Protein AF-A0A644YKJ2-F1 (afdb_monomer_lite)

pLDDT: mean 80.04, std 15.11, range [42.12, 93.56]

Radius of gyration: 18.0 Å; chains: 1; bounding box: 42×41×37 Å

Structure (mmCIF, N/CA/C/O backbone):
data_AF-A0A644YKJ2-F1
#
_entry.id   AF-A0A644YKJ2-F1
#
loop_
_atom_site.group_PDB
_atom_site.id
_atom_site.type_symbol
_atom_site.label_atom_id
_atom_site.label_alt_id
_atom_site.label_comp_id
_atom_site.label_asym_id
_atom_site.label_entity_id
_atom_site.label_seq_id
_atom_site.pdbx_PDB_ins_code
_atom_site.Cartn_x
_atom_site.Cartn_y
_atom_site.Cartn_z
_atom_site.occupancy
_atom_site.B_iso_or_equiv
_atom_site.auth_seq_id
_atom_site.auth_comp_id
_atom_site.auth_asym_id
_atom_site.auth_atom_id
_atom_site.pdbx_PDB_model_num
ATOM 1 N N . MET A 1 1 ? 3.447 4.055 -5.384 1.00 60.06 1 MET A N 1
ATOM 2 C CA . MET A 1 1 ? 2.203 3.374 -5.810 1.00 60.06 1 MET A CA 1
ATOM 3 C C . MET A 1 1 ? 1.797 3.925 -7.161 1.00 60.06 1 MET A C 1
ATOM 5 O O . MET A 1 1 ? 1.775 5.140 -7.306 1.00 60.06 1 MET A O 1
ATOM 9 N N . SER A 1 2 ? 1.533 3.066 -8.145 1.00 74.75 2 SER A N 1
ATOM 10 C CA . SER A 1 2 ? 1.003 3.507 -9.438 1.00 74.75 2 SER A CA 1
ATOM 11 C C . SER A 1 2 ? -0.415 4.074 -9.265 1.00 74.75 2 SER A C 1
ATOM 13 O O . SER A 1 2 ? -1.145 3.654 -8.364 1.00 74.75 2 SER A O 1
ATOM 15 N N . ALA A 1 3 ? -0.810 5.023 -10.120 1.00 80.44 3 ALA A N 1
ATOM 16 C CA . ALA A 1 3 ? -2.158 5.602 -10.116 1.00 80.44 3 ALA A CA 1
ATOM 17 C C . ALA A 1 3 ? -3.293 4.549 -10.104 1.00 80.44 3 ALA A C 1
ATOM 19 O O . ALA A 1 3 ? -4.153 4.643 -9.230 1.00 80.44 3 ALA A O 1
ATOM 20 N N . PRO A 1 4 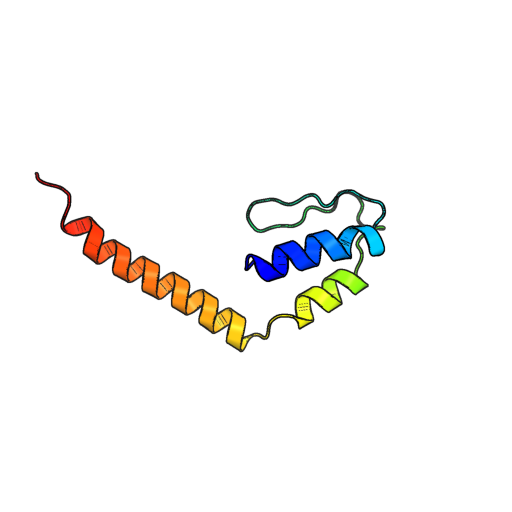? -3.290 3.499 -10.954 1.00 86.00 4 PRO A N 1
ATOM 21 C CA . PRO A 1 4 ? -4.363 2.496 -10.941 1.00 86.00 4 PRO A CA 1
ATOM 22 C C . PRO A 1 4 ? -4.439 1.689 -9.636 1.00 86.00 4 PRO A C 1
ATOM 24 O O . PRO A 1 4 ? -5.523 1.319 -9.191 1.00 86.00 4 PRO A O 1
ATOM 27 N N . MET A 1 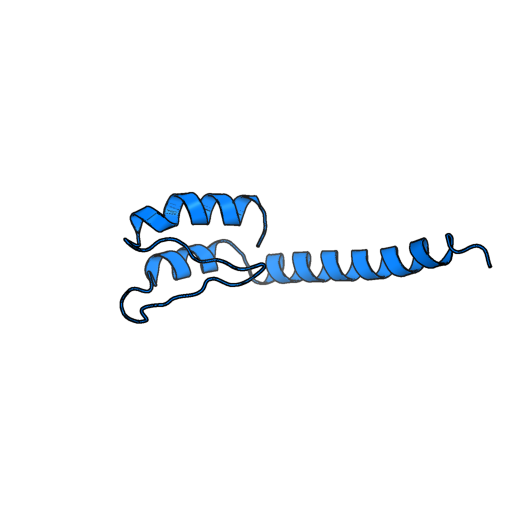5 ? -3.301 1.440 -8.986 1.00 85.81 5 MET A N 1
ATOM 28 C CA . MET A 1 5 ? -3.255 0.686 -7.731 1.00 85.81 5 MET A CA 1
ATOM 29 C C . MET A 1 5 ? 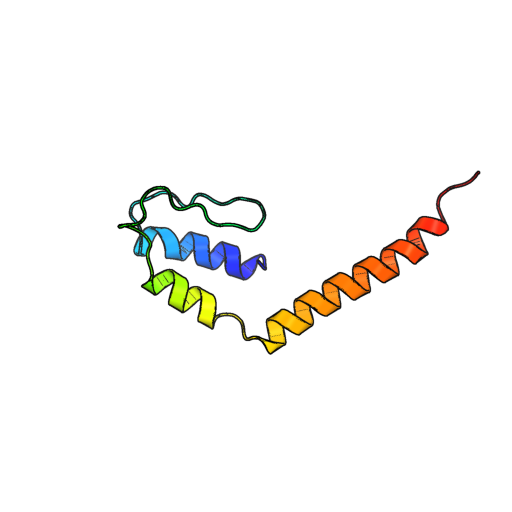-3.802 1.498 -6.555 1.00 85.81 5 MET A C 1
ATOM 31 O O . MET A 1 5 ? -4.435 0.945 -5.657 1.00 85.81 5 MET A O 1
ATOM 35 N N . LEU A 1 6 ? -3.582 2.816 -6.575 1.00 88.69 6 LEU A N 1
ATOM 36 C CA . LEU A 1 6 ? -4.140 3.735 -5.590 1.00 88.69 6 LEU A CA 1
ATOM 37 C C . LEU A 1 6 ? -5.664 3.837 -5.702 1.00 88.69 6 LEU A C 1
ATOM 39 O O . LEU A 1 6 ? -6.344 3.799 -4.680 1.00 88.69 6 LEU A O 1
ATOM 43 N N . GLU A 1 7 ? -6.197 3.943 -6.918 1.00 90.94 7 GLU A N 1
ATOM 44 C CA . GLU A 1 7 ? -7.646 4.031 -7.131 1.00 90.94 7 GLU A CA 1
ATOM 45 C C . GLU A 1 7 ? -8.359 2.744 -6.711 1.00 90.94 7 GLU A C 1
ATOM 47 O O . GLU A 1 7 ? -9.364 2.806 -6.002 1.00 90.94 7 GLU A O 1
ATOM 52 N N . TRP A 1 8 ? -7.788 1.578 -7.032 1.00 92.50 8 TRP A N 1
ATOM 53 C CA . TRP A 1 8 ? -8.308 0.312 -6.518 1.00 92.50 8 TRP A CA 1
ATOM 54 C C . TRP A 1 8 ? -8.286 0.265 -4.986 1.00 92.50 8 TRP A C 1
ATOM 56 O O . TRP A 1 8 ? -9.293 -0.080 -4.374 1.00 92.50 8 TRP A O 1
ATOM 66 N N . LEU A 1 9 ? -7.173 0.657 -4.352 1.00 91.62 9 LEU A N 1
ATOM 67 C CA . LEU A 1 9 ? -7.082 0.646 -2.892 1.00 91.62 9 LEU A CA 1
ATOM 68 C C . LEU A 1 9 ? -8.141 1.557 -2.259 1.00 91.62 9 LEU A C 1
ATOM 70 O O . LEU A 1 9 ? -8.753 1.162 -1.275 1.00 91.62 9 LEU A O 1
ATOM 74 N N . LYS A 1 10 ? -8.389 2.749 -2.816 1.00 91.12 10 LYS A N 1
ATOM 75 C CA . LYS A 1 10 ? -9.427 3.668 -2.319 1.00 91.12 10 LYS A CA 1
ATOM 76 C C . LYS A 1 10 ? -10.835 3.081 -2.418 1.00 91.12 10 LYS A C 1
ATOM 78 O O . LYS A 1 10 ? -11.632 3.314 -1.514 1.00 91.12 10 LYS A O 1
ATOM 83 N N . ALA A 1 11 ? -11.133 2.355 -3.495 1.00 93.44 11 ALA A N 1
ATOM 84 C CA . ALA A 1 11 ? -12.428 1.707 -3.688 1.00 93.44 11 ALA A CA 1
ATOM 85 C C . ALA A 1 11 ? -12.618 0.506 -2.748 1.00 93.44 11 ALA A C 1
ATOM 87 O O . ALA A 1 11 ? -13.699 0.315 -2.199 1.00 93.44 11 ALA A O 1
ATOM 88 N N . GLU A 1 12 ? -11.557 -0.272 -2.529 1.00 93.56 12 GLU A N 1
ATOM 89 C CA . GLU A 1 12 ? -11.603 -1.497 -1.728 1.00 93.56 12 GLU A CA 1
ATOM 90 C C . GLU A 1 12 ? -11.536 -1.215 -0.214 1.00 93.56 12 GLU A C 1
ATOM 92 O O . GLU A 1 12 ? -12.200 -1.881 0.574 1.00 93.56 12 GLU A O 1
ATOM 97 N N . TYR A 1 13 ? -10.782 -0.201 0.226 1.00 92.44 13 TYR A N 1
ATOM 98 C CA . TYR A 1 13 ? -10.582 0.114 1.650 1.00 92.44 13 TYR A CA 1
ATOM 99 C C . TYR A 1 13 ? -11.864 0.223 2.503 1.00 92.44 13 TYR A C 1
ATOM 101 O O . TYR A 1 13 ? -11.885 -0.394 3.572 1.00 92.44 13 TYR A O 1
ATOM 109 N N . PRO A 1 14 ? -12.936 0.935 2.088 1.00 91.62 14 PRO A N 1
ATOM 110 C CA . PRO A 1 14 ? -14.159 1.051 2.890 1.00 91.62 14 PRO A CA 1
ATOM 111 C C . PRO A 1 14 ? -14.925 -0.271 3.067 1.00 91.62 14 PRO A C 1
ATOM 113 O O . PRO A 1 14 ? -15.765 -0.360 3.957 1.00 91.62 14 PRO A O 1
ATOM 116 N N . LEU A 1 15 ? -14.646 -1.300 2.257 1.00 91.81 15 LEU A N 1
ATOM 117 C CA . LEU A 1 15 ? -15.264 -2.625 2.398 1.00 91.81 15 LEU A CA 1
ATOM 118 C C . LEU A 1 15 ? -14.614 -3.456 3.514 1.00 91.81 15 LEU A C 1
ATOM 120 O O . LEU A 1 15 ? -15.257 -4.332 4.085 1.00 91.81 15 LEU A O 1
ATOM 124 N N . HIS A 1 16 ? -13.346 -3.178 3.832 1.00 89.38 16 HIS A N 1
ATOM 125 C CA . HIS A 1 16 ? -12.554 -3.945 4.806 1.00 89.38 16 HIS A CA 1
ATOM 126 C C . HIS A 1 16 ? -12.226 -3.156 6.076 1.00 89.38 16 HIS A C 1
ATOM 128 O O . HIS A 1 16 ? -11.703 -3.725 7.033 1.00 89.38 16 HIS A O 1
ATOM 134 N N . SER A 1 17 ? -12.497 -1.850 6.105 1.00 87.19 17 SER A N 1
ATOM 135 C CA . SER A 1 17 ? -12.261 -1.002 7.271 1.00 87.19 17 SER A CA 1
ATOM 136 C C . SER A 1 17 ? -13.351 0.051 7.427 1.00 87.19 17 SER A C 1
ATOM 138 O O . SER A 1 17 ? -13.717 0.734 6.476 1.00 87.19 17 SER A O 1
ATOM 140 N N . SER A 1 18 ? -13.813 0.237 8.662 1.00 84.88 18 SER A N 1
ATOM 141 C CA . SER A 1 18 ? -14.705 1.335 9.052 1.00 84.88 18 SER A CA 1
ATOM 142 C C . SER A 1 18 ? -13.981 2.678 9.183 1.00 84.88 18 SER A C 1
ATOM 144 O O . SER A 1 18 ? -14.620 3.723 9.291 1.00 84.88 18 SER A O 1
ATOM 146 N N . ASN A 1 19 ? -12.646 2.667 9.211 1.00 86.38 19 ASN A N 1
ATOM 147 C CA . ASN A 1 19 ? -11.846 3.873 9.357 1.00 86.38 19 ASN A CA 1
ATOM 148 C C . ASN A 1 19 ? -11.580 4.528 8.003 1.00 86.38 19 ASN A C 1
ATOM 150 O O . ASN A 1 19 ? -11.516 3.882 6.960 1.00 86.38 19 ASN A O 1
ATOM 154 N N . ARG A 1 20 ? -11.355 5.842 8.024 1.00 87.00 20 ARG A N 1
ATOM 155 C CA . ARG A 1 20 ? -10.921 6.573 6.834 1.00 87.00 20 ARG A CA 1
ATOM 156 C C . ARG A 1 20 ? -9.491 6.174 6.461 1.00 87.00 20 ARG A C 1
ATOM 158 O O . ARG A 1 20 ? -8.610 6.184 7.319 1.00 87.00 20 ARG A O 1
ATOM 165 N N . LEU A 1 21 ? -9.255 5.927 5.171 1.00 89.69 21 LEU A N 1
ATOM 166 C CA . LEU A 1 21 ? -7.913 5.754 4.615 1.00 89.69 21 LEU A CA 1
ATOM 167 C C . LEU A 1 21 ? -7.081 7.031 4.832 1.00 89.69 21 LEU A C 1
ATOM 169 O O . LEU A 1 21 ? -7.366 8.076 4.243 1.00 89.69 21 LEU A O 1
ATOM 173 N N . ASP A 1 22 ? -6.058 6.940 5.681 1.00 89.81 22 ASP A N 1
ATOM 174 C CA . ASP A 1 22 ? -5.093 8.008 5.951 1.00 89.81 22 ASP A CA 1
ATOM 175 C C . ASP A 1 22 ? -3.769 7.688 5.241 1.00 89.81 22 ASP A C 1
ATOM 177 O O . ASP A 1 22 ? -3.057 6.751 5.610 1.00 89.81 22 ASP A O 1
ATOM 181 N N . MET A 1 23 ? -3.451 8.453 4.194 1.00 89.62 23 MET A N 1
ATOM 182 C CA . MET A 1 23 ? -2.285 8.228 3.341 1.00 89.62 23 MET A CA 1
ATOM 183 C C . MET A 1 23 ? -1.429 9.482 3.157 1.00 89.62 23 MET A C 1
ATOM 185 O O . MET A 1 23 ? -1.940 10.582 2.954 1.00 89.62 23 MET A O 1
ATOM 189 N N . GLY A 1 24 ? -0.109 9.285 3.181 1.00 85.88 24 GLY A N 1
ATOM 190 C CA . GLY A 1 24 ? 0.898 10.252 2.742 1.00 85.88 24 GLY A CA 1
ATOM 191 C C . GLY A 1 24 ? 1.362 9.996 1.303 1.00 85.88 24 GLY A C 1
ATOM 192 O O . GLY A 1 24 ? 0.743 9.242 0.557 1.00 85.88 24 GLY A O 1
ATOM 193 N N . LYS A 1 25 ? 2.500 10.588 0.908 1.00 79.44 25 LYS A N 1
ATOM 194 C CA . LYS A 1 25 ? 3.057 10.450 -0.457 1.00 79.44 25 LYS A CA 1
ATOM 195 C C . LYS A 1 25 ? 3.380 8.996 -0.839 1.00 79.44 25 LYS A C 1
ATOM 197 O O . LYS A 1 25 ? 3.329 8.643 -2.012 1.00 79.44 25 LYS A O 1
ATOM 202 N N . SER A 1 26 ? 3.730 8.165 0.142 1.00 79.69 26 SER A N 1
ATOM 203 C CA . SER A 1 26 ? 4.144 6.771 -0.070 1.00 79.69 26 SER A CA 1
ATOM 204 C C . SER A 1 26 ? 3.672 5.792 1.008 1.00 79.69 26 SER A C 1
ATOM 206 O O . SER A 1 26 ? 3.910 4.597 0.869 1.00 79.69 26 SER A O 1
ATOM 208 N N . CYS A 1 27 ? 3.013 6.258 2.072 1.00 86.31 27 CYS A N 1
ATOM 209 C CA . CYS A 1 27 ? 2.696 5.442 3.243 1.00 86.31 27 CYS A CA 1
ATOM 210 C C . CYS A 1 27 ? 1.210 5.495 3.608 1.00 86.31 27 CYS A C 1
ATOM 212 O O . CYS A 1 27 ? 0.554 6.523 3.436 1.00 86.31 27 CYS A O 1
ATOM 214 N N . ILE A 1 28 ? 0.705 4.388 4.153 1.00 89.25 28 ILE A N 1
ATOM 215 C CA . ILE A 1 28 ? -0.600 4.302 4.818 1.00 89.25 28 ILE A CA 1
ATOM 216 C C . ILE A 1 28 ? -0.341 4.396 6.322 1.00 89.25 28 ILE A C 1
ATOM 218 O O . ILE A 1 28 ? 0.541 3.711 6.842 1.00 89.25 28 ILE A O 1
ATOM 222 N N . ARG A 1 29 ? -1.085 5.251 7.025 1.00 90.56 29 ARG A N 1
ATOM 223 C CA . ARG A 1 29 ? -0.957 5.450 8.473 1.00 90.56 29 ARG A CA 1
ATOM 224 C C . ARG A 1 29 ? -2.118 4.779 9.192 1.00 90.56 29 ARG A C 1
ATOM 226 O O . ARG A 1 29 ? -3.269 5.168 9.023 1.00 90.56 29 ARG A O 1
ATOM 233 N N . PHE A 1 30 ? -1.814 3.800 10.037 1.00 89.25 30 PHE A N 1
ATOM 234 C CA . PHE A 1 30 ? -2.806 3.144 10.887 1.00 89.25 30 PHE A CA 1
ATOM 235 C C . PHE A 1 30 ? -2.780 3.765 12.285 1.00 89.25 30 PHE A C 1
ATOM 237 O O . PHE A 1 30 ? -1.734 3.798 12.927 1.00 89.25 30 PHE A O 1
ATOM 244 N N . LYS A 1 31 ? -3.927 4.263 12.761 1.00 85.31 31 LYS A N 1
ATOM 245 C CA . LYS A 1 31 ? -4.053 4.838 14.116 1.00 85.31 31 LYS A CA 1
ATOM 246 C C . LYS A 1 31 ? -4.372 3.791 15.181 1.00 85.31 31 LYS A C 1
ATOM 248 O O . LYS A 1 31 ? -3.990 3.953 16.332 1.00 85.31 31 LYS A O 1
ATOM 253 N N . GLN A 1 32 ? -5.085 2.734 14.797 1.00 86.62 32 GLN A N 1
ATOM 254 C CA . GLN A 1 32 ? -5.517 1.660 15.687 1.00 86.62 32 GLN A CA 1
ATOM 255 C C . GLN A 1 32 ? -4.935 0.327 15.193 1.00 86.62 32 GLN A C 1
ATOM 257 O O . GLN A 1 32 ? -5.405 -0.189 14.177 1.00 86.62 32 GLN A O 1
ATOM 262 N N . PRO A 1 33 ? -3.935 -0.249 15.886 1.00 82.19 33 PRO A N 1
ATOM 263 C CA . PRO A 1 33 ? -3.274 -1.482 15.450 1.00 82.19 33 PRO A CA 1
ATOM 264 C C . PRO A 1 33 ? -4.219 -2.686 15.338 1.00 82.19 33 PRO A C 1
ATOM 266 O O . PRO A 1 33 ? -4.052 -3.523 14.459 1.00 82.19 33 PRO A O 1
ATOM 269 N N . GLY A 1 34 ? -5.244 -2.755 16.194 1.00 84.31 34 GLY A N 1
ATOM 270 C CA . GLY A 1 34 ? -6.215 -3.856 16.207 1.00 84.31 34 GLY A CA 1
ATOM 271 C C . GLY A 1 34 ? -7.232 -3.841 15.060 1.00 84.31 34 GLY A C 1
ATOM 272 O O . GLY A 1 34 ? -7.959 -4.812 14.898 1.00 84.31 34 GLY A O 1
ATOM 273 N N . GLN A 1 35 ? -7.298 -2.765 14.268 1.00 85.50 35 GLN A N 1
ATOM 274 C CA . GLN A 1 35 ? -8.238 -2.631 13.145 1.00 85.50 35 GLN A CA 1
ATOM 275 C C . GLN A 1 35 ? -7.540 -2.591 11.781 1.00 85.50 35 GLN A C 1
ATOM 277 O O . GLN A 1 35 ? -8.111 -2.125 10.794 1.00 85.50 35 GLN A O 1
ATOM 282 N N . ILE A 1 36 ? -6.286 -3.040 11.712 1.00 89.88 36 ILE A N 1
ATOM 283 C CA . ILE A 1 36 ? -5.561 -3.106 10.445 1.00 89.88 36 ILE A CA 1
ATOM 284 C C . ILE A 1 36 ? -6.202 -4.205 9.579 1.00 89.88 36 ILE A C 1
ATOM 286 O O . ILE A 1 36 ? -6.224 -5.364 9.998 1.00 89.88 36 ILE A O 1
ATOM 290 N N . PRO A 1 37 ? -6.691 -3.890 8.364 1.00 91.00 37 PRO A N 1
ATOM 291 C CA . PRO A 1 37 ? -7.307 -4.877 7.484 1.00 91.00 37 PRO A CA 1
ATOM 292 C C . PRO A 1 37 ? -6.226 -5.740 6.815 1.00 91.00 37 PRO A C 1
ATOM 294 O O . PRO A 1 37 ? -5.859 -5.527 5.659 1.00 91.00 37 PRO A O 1
ATOM 297 N N . LEU A 1 38 ? -5.685 -6.719 7.546 1.00 91.06 38 LEU A N 1
ATOM 298 C CA . LEU A 1 38 ? -4.583 -7.576 7.083 1.00 91.06 38 LEU A CA 1
ATOM 299 C C . LEU A 1 38 ? -4.914 -8.312 5.777 1.00 91.06 38 LEU A C 1
ATOM 301 O O . LEU A 1 38 ? -4.054 -8.426 4.907 1.00 91.06 38 LEU A O 1
ATOM 305 N N . THR A 1 39 ? -6.164 -8.742 5.600 1.00 91.94 39 THR A N 1
ATOM 306 C CA . THR A 1 39 ? -6.639 -9.391 4.367 1.00 91.94 39 THR A CA 1
ATOM 307 C C . THR A 1 39 ? -6.499 -8.477 3.148 1.00 91.94 39 THR A C 1
ATOM 309 O O . THR A 1 39 ? -6.013 -8.909 2.102 1.00 91.94 39 THR A O 1
ATOM 312 N N . LEU A 1 40 ? -6.854 -7.196 3.292 1.00 92.81 40 LEU A N 1
ATOM 313 C CA . LEU A 1 40 ? -6.712 -6.199 2.231 1.00 92.81 40 LEU A CA 1
ATOM 314 C C . LEU A 1 40 ? -5.239 -5.942 1.902 1.00 92.81 40 LEU A C 1
ATOM 316 O O . LEU A 1 40 ? -4.867 -5.873 0.733 1.00 92.81 40 LEU A O 1
ATOM 320 N N . ILE A 1 41 ? -4.387 -5.837 2.924 1.00 91.50 41 ILE A N 1
ATOM 321 C CA . ILE A 1 41 ? -2.944 -5.636 2.735 1.00 91.50 41 ILE A CA 1
ATOM 322 C C . ILE A 1 41 ? -2.305 -6.849 2.049 1.00 91.50 41 ILE A C 1
ATOM 324 O O . ILE A 1 41 ? -1.487 -6.676 1.148 1.00 91.50 41 ILE A O 1
ATOM 328 N N . ALA A 1 42 ? -2.724 -8.069 2.392 1.00 92.00 42 ALA A N 1
ATOM 329 C CA . ALA A 1 42 ? -2.281 -9.279 1.708 1.00 92.00 42 ALA A CA 1
ATOM 330 C C . ALA A 1 42 ? -2.711 -9.298 0.230 1.00 92.00 42 ALA A C 1
ATOM 332 O O . ALA A 1 42 ? -1.928 -9.693 -0.633 1.00 92.00 42 ALA A O 1
ATOM 333 N N . ALA A 1 43 ? -3.931 -8.847 -0.084 1.00 92.81 43 ALA A N 1
ATOM 334 C CA . ALA A 1 43 ? -4.394 -8.711 -1.464 1.00 92.81 43 ALA A CA 1
ATOM 335 C C . ALA A 1 43 ? -3.606 -7.637 -2.232 1.00 92.81 43 ALA A C 1
ATOM 337 O O . ALA A 1 43 ? -3.222 -7.863 -3.378 1.00 92.81 43 ALA A O 1
ATOM 338 N N . LEU A 1 44 ? -3.315 -6.498 -1.595 1.00 91.19 44 LEU A N 1
ATOM 339 C CA . LEU A 1 44 ? -2.496 -5.430 -2.168 1.00 91.19 44 LEU A CA 1
ATOM 340 C C . LEU A 1 44 ? -1.073 -5.917 -2.478 1.00 91.19 44 LEU A C 1
ATOM 342 O O . LEU A 1 44 ? -0.579 -5.677 -3.574 1.00 91.19 44 LEU A O 1
ATOM 346 N N . ALA A 1 45 ? -0.438 -6.638 -1.550 1.00 89.56 45 ALA A N 1
ATOM 347 C CA . ALA A 1 45 ? 0.914 -7.169 -1.728 1.00 89.56 45 ALA A CA 1
ATOM 348 C C . ALA A 1 45 ? 1.016 -8.164 -2.898 1.00 89.56 45 ALA A C 1
ATOM 350 O O . ALA A 1 45 ? 2.054 -8.249 -3.539 1.00 89.56 45 ALA A O 1
ATOM 351 N N . LYS A 1 46 ? -0.070 -8.879 -3.218 1.00 90.94 46 LYS A N 1
ATOM 352 C CA . LYS A 1 46 ? -0.130 -9.812 -4.356 1.00 90.94 46 LYS A CA 1
ATOM 353 C C . LYS A 1 46 ? -0.333 -9.134 -5.714 1.00 90.94 46 LYS A C 1
ATOM 355 O O . LYS A 1 46 ? -0.229 -9.805 -6.733 1.00 90.94 46 LYS A O 1
ATOM 360 N N . LYS A 1 47 ? -0.658 -7.837 -5.756 1.00 88.19 47 LYS A N 1
ATOM 361 C CA . LYS A 1 47 ? -0.917 -7.111 -7.014 1.00 88.19 47 LYS A CA 1
ATOM 362 C C . LYS A 1 47 ? 0.338 -6.665 -7.75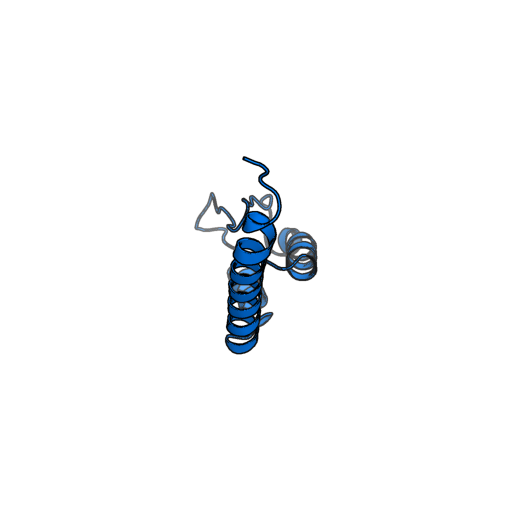7 1.00 88.19 47 LYS A C 1
ATOM 364 O O . LYS A 1 47 ? 0.206 -6.104 -8.840 1.00 88.19 47 LYS A O 1
ATOM 369 N N . MET A 1 48 ? 1.514 -6.850 -7.173 1.00 88.19 48 MET A N 1
ATOM 370 C CA . MET A 1 48 ? 2.784 -6.515 -7.800 1.00 88.19 48 MET A CA 1
ATOM 371 C C . MET A 1 48 ? 3.773 -7.632 -7.514 1.00 88.19 48 MET A C 1
ATOM 373 O O . MET A 1 48 ? 3.924 -8.054 -6.367 1.00 88.19 48 MET A O 1
ATOM 377 N N . THR A 1 49 ? 4.441 -8.097 -8.558 1.00 90.31 49 THR A N 1
ATOM 378 C CA . THR A 1 49 ? 5.541 -9.052 -8.423 1.00 90.31 49 THR A CA 1
ATOM 379 C C . THR A 1 49 ? 6.843 -8.333 -8.049 1.00 90.31 49 THR A C 1
ATOM 381 O O . THR A 1 49 ? 7.002 -7.142 -8.346 1.00 90.31 49 THR A O 1
ATOM 384 N N . PRO A 1 50 ? 7.797 -9.019 -7.396 1.00 88.56 50 PRO A N 1
ATOM 385 C CA . PRO A 1 50 ? 9.124 -8.460 -7.146 1.00 88.56 50 PRO A CA 1
ATOM 386 C C . PRO A 1 50 ? 9.814 -7.968 -8.426 1.00 88.56 50 PRO A C 1
ATOM 388 O O . PRO A 1 50 ? 10.437 -6.911 -8.416 1.00 88.56 50 PRO A O 1
ATOM 391 N N . GLU A 1 51 ? 9.661 -8.685 -9.538 1.00 88.38 51 GLU A N 1
ATOM 392 C CA . GLU A 1 51 ? 10.271 -8.355 -10.828 1.00 88.38 51 GLU A CA 1
ATOM 393 C C . GLU A 1 51 ? 9.693 -7.058 -11.411 1.00 88.38 51 GLU A C 1
ATOM 395 O O . GLU A 1 51 ? 10.438 -6.178 -11.847 1.00 88.38 51 GLU A O 1
ATOM 400 N N . GLU A 1 52 ? 8.368 -6.888 -11.358 1.00 86.44 52 GLU A N 1
ATOM 401 C CA . GLU A 1 52 ? 7.714 -5.633 -11.747 1.00 86.44 52 GLU A CA 1
ATOM 402 C C . GLU A 1 52 ? 8.149 -4.468 -10.851 1.00 86.44 52 GLU A C 1
ATOM 404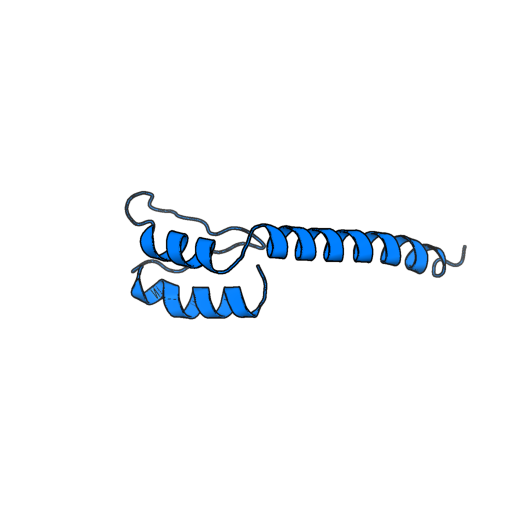 O O . GLU A 1 52 ? 8.362 -3.358 -11.342 1.00 86.44 52 GLU A O 1
ATOM 409 N N . TYR A 1 53 ? 8.307 -4.704 -9.544 1.00 85.94 53 TYR A N 1
ATOM 410 C CA . TYR A 1 53 ? 8.795 -3.687 -8.612 1.00 85.94 53 TYR A CA 1
ATOM 411 C C . TYR A 1 53 ? 10.216 -3.228 -8.966 1.00 85.94 53 TYR A C 1
ATOM 413 O O . TYR A 1 53 ? 10.471 -2.020 -9.017 1.00 85.94 53 TYR A O 1
ATOM 421 N N . VAL A 1 54 ? 11.116 -4.174 -9.264 1.00 88.44 54 VAL A N 1
ATOM 422 C CA . VAL A 1 54 ? 12.486 -3.888 -9.720 1.00 88.44 54 VAL A CA 1
ATOM 423 C C . VAL A 1 54 ? 12.459 -3.081 -11.017 1.00 88.44 54 VAL A C 1
ATOM 425 O O . VAL A 1 54 ? 13.075 -2.019 -11.073 1.00 88.44 54 VAL A O 1
ATOM 428 N N . GLY A 1 55 ? 11.671 -3.496 -12.012 1.00 88.19 55 GLY A N 1
ATOM 429 C CA . GLY A 1 55 ? 11.570 -2.782 -13.288 1.00 88.19 55 GLY A CA 1
ATOM 430 C C . GLY A 1 55 ? 11.051 -1.344 -13.148 1.00 88.19 55 GLY A C 1
ATOM 431 O O . GLY A 1 55 ? 11.544 -0.427 -13.810 1.00 88.19 55 GLY A O 1
ATOM 432 N N . VAL A 1 56 ? 10.092 -1.103 -12.246 1.00 84.50 56 VAL A N 1
ATOM 433 C CA . VAL A 1 56 ? 9.628 0.260 -11.929 1.00 84.50 56 VAL A CA 1
ATOM 434 C C . VAL A 1 56 ? 10.742 1.078 -11.277 1.00 84.50 56 VAL A C 1
ATOM 436 O O . VAL A 1 56 ? 10.930 2.240 -11.640 1.00 84.50 56 VAL A O 1
ATOM 439 N N . TYR A 1 57 ? 11.471 0.494 -10.324 1.00 83.88 57 TYR A N 1
ATOM 440 C CA . TYR A 1 57 ? 12.553 1.180 -9.623 1.00 83.88 57 TYR A CA 1
ATOM 441 C C . TYR A 1 57 ? 13.695 1.555 -10.575 1.00 83.88 57 TYR A C 1
ATOM 443 O O . TYR A 1 57 ? 14.080 2.723 -10.639 1.00 83.88 57 TYR A O 1
ATOM 451 N N . GLU A 1 58 ? 14.170 0.608 -11.383 1.00 87.38 58 GLU A N 1
ATOM 452 C CA . GLU A 1 58 ? 15.196 0.838 -12.405 1.00 87.38 58 GLU A CA 1
ATOM 453 C C . GLU A 1 58 ? 14.746 1.884 -13.427 1.00 87.38 58 GLU A C 1
ATOM 455 O O . GLU A 1 58 ? 15.475 2.835 -13.699 1.00 87.38 58 GLU A O 1
ATOM 460 N N . GLY A 1 59 ? 13.505 1.801 -13.917 1.00 81.75 59 GLY A N 1
ATOM 461 C CA . GLY A 1 59 ? 12.956 2.789 -14.845 1.00 81.75 59 GLY A CA 1
ATOM 462 C C . GLY A 1 59 ? 12.880 4.211 -14.269 1.00 81.75 59 GLY A C 1
ATOM 463 O O . GLY A 1 59 ? 13.048 5.185 -15.009 1.00 81.75 59 GLY A O 1
ATOM 464 N N . VAL A 1 60 ? 12.643 4.361 -12.961 1.00 76.75 60 VAL A N 1
ATOM 465 C CA . VAL A 1 60 ? 12.703 5.664 -12.276 1.00 76.75 60 VAL A CA 1
ATOM 466 C C . VAL A 1 60 ? 14.151 6.144 -12.158 1.00 76.75 60 VAL A C 1
ATOM 468 O O . VAL A 1 60 ? 14.426 7.296 -12.493 1.00 76.75 60 VAL A O 1
ATOM 471 N N . VAL A 1 61 ? 15.084 5.278 -11.754 1.00 73.38 61 VAL A N 1
ATOM 472 C CA . VAL A 1 61 ? 16.512 5.616 -11.611 1.00 73.38 61 VAL A CA 1
ATOM 473 C C . VAL A 1 61 ? 17.138 6.011 -12.957 1.00 73.38 61 VAL A C 1
ATOM 475 O O . VAL A 1 61 ? 17.821 7.030 -13.044 1.00 73.38 61 VAL A O 1
ATOM 478 N N . THR A 1 62 ? 16.841 5.293 -14.041 1.00 69.00 62 THR A N 1
ATOM 479 C CA . THR A 1 62 ? 17.317 5.634 -15.392 1.00 69.00 62 THR A CA 1
ATOM 480 C C . THR A 1 62 ? 16.782 6.990 -15.862 1.00 69.00 62 THR A C 1
ATOM 482 O O . THR A 1 62 ? 17.523 7.770 -16.458 1.00 69.00 62 THR A O 1
ATOM 485 N N . LYS A 1 63 ? 15.521 7.325 -15.552 1.00 59.47 63 LYS A N 1
ATOM 486 C CA . LYS A 1 63 ? 14.939 8.645 -15.864 1.00 59.47 63 LYS A CA 1
ATOM 487 C C . LYS A 1 63 ? 15.563 9.775 -15.048 1.00 59.47 63 LYS A C 1
ATOM 489 O O . LYS A 1 63 ? 15.728 10.870 -15.576 1.00 59.47 63 LYS A O 1
ATOM 494 N N . PHE A 1 64 ? 15.936 9.523 -13.794 1.00 59.53 64 PHE A N 1
ATOM 495 C CA . PHE A 1 64 ? 16.700 10.483 -12.993 1.00 59.53 64 PHE A CA 1
ATOM 496 C C . PHE A 1 64 ? 18.064 10.786 -13.626 1.00 59.53 64 PHE A C 1
ATOM 498 O O . PHE A 1 64 ? 18.404 11.955 -13.794 1.00 59.53 64 PHE A O 1
ATOM 505 N N . ASN A 1 65 ? 18.782 9.756 -14.078 1.00 57.00 65 ASN A N 1
ATOM 506 C CA . ASN A 1 65 ? 20.095 9.920 -14.711 1.00 57.00 65 ASN A CA 1
ATOM 507 C C . ASN A 1 65 ? 20.025 10.630 -16.079 1.00 57.00 65 ASN A C 1
ATOM 509 O O . ASN A 1 65 ? 20.946 11.355 -16.449 1.00 57.00 65 ASN A O 1
ATOM 513 N N . LEU A 1 66 ? 18.919 10.489 -16.819 1.00 56.28 66 LEU A N 1
ATOM 514 C CA . LEU A 1 66 ? 18.685 11.245 -18.060 1.00 56.28 66 LEU A CA 1
ATOM 515 C C . LEU A 1 66 ? 18.341 12.721 -17.796 1.00 56.28 66 LEU A C 1
ATOM 517 O O . LEU A 1 66 ? 18.743 13.598 -18.562 1.00 56.28 66 LEU A O 1
ATOM 521 N N . ASN A 1 67 ? 17.641 13.014 -16.697 1.00 53.34 67 ASN A N 1
ATOM 522 C CA . ASN A 1 67 ? 17.306 14.387 -16.317 1.00 53.34 67 ASN A CA 1
ATOM 523 C C . ASN A 1 67 ? 18.524 15.181 -15.814 1.00 53.34 67 ASN A C 1
ATOM 525 O O . ASN A 1 67 ? 18.547 16.402 -15.965 1.00 53.34 67 ASN A O 1
ATOM 529 N N . GLU A 1 68 ? 19.560 14.523 -15.286 1.00 52.41 68 GLU A N 1
ATOM 530 C CA . GLU A 1 68 ? 20.825 15.191 -14.935 1.00 52.41 68 GLU A CA 1
ATOM 531 C C . GLU A 1 68 ? 21.609 15.657 -16.180 1.00 52.41 68 GLU A C 1
ATOM 533 O O . GLU A 1 68 ? 22.261 16.702 -16.163 1.00 52.41 68 GLU A O 1
ATOM 538 N N . HIS A 1 69 ? 21.502 14.931 -17.300 1.00 51.72 69 HIS A N 1
ATOM 539 C CA . HIS A 1 69 ? 22.158 15.316 -18.555 1.00 51.72 69 HIS A CA 1
ATOM 540 C C . HIS A 1 69 ? 21.433 16.460 -19.287 1.00 51.72 69 HIS A C 1
ATOM 542 O O . HIS A 1 69 ? 22.082 17.309 -19.894 1.00 51.72 69 HIS A O 1
ATOM 548 N N . LEU A 1 70 ? 20.099 16.538 -19.191 1.00 51.12 70 LEU A N 1
ATOM 549 C CA . LEU A 1 70 ? 19.303 17.595 -19.837 1.00 51.12 70 LEU A CA 1
ATOM 550 C C . LEU A 1 70 ? 19.270 18.912 -19.042 1.00 51.12 70 LEU A C 1
ATOM 552 O O . LEU A 1 70 ? 19.131 19.982 -19.632 1.00 51.12 70 LEU A O 1
ATOM 556 N N . THR A 1 71 ? 19.452 18.867 -17.720 1.00 52.16 71 THR A N 1
ATOM 557 C CA . THR A 1 71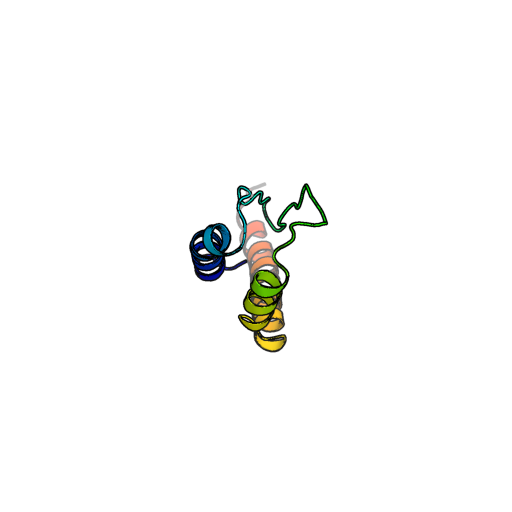 ? 19.482 20.075 -16.870 1.00 52.16 71 THR A CA 1
ATOM 558 C C . THR A 1 71 ? 20.821 20.814 -16.898 1.00 52.16 71 THR A C 1
ATOM 560 O O . THR A 1 71 ? 20.856 22.008 -16.615 1.00 52.16 71 THR A O 1
ATOM 563 N N . ARG A 1 72 ? 21.912 20.166 -17.331 1.00 49.53 72 ARG A N 1
ATOM 564 C CA . ARG A 1 72 ? 23.214 20.826 -17.548 1.00 49.53 72 ARG A CA 1
ATOM 565 C C . ARG A 1 72 ? 23.289 21.693 -18.811 1.00 49.53 72 ARG A C 1
ATOM 567 O O . ARG A 1 72 ? 24.237 22.457 -18.943 1.00 49.53 72 ARG A O 1
ATOM 574 N N . SER A 1 73 ? 22.323 21.597 -19.730 1.00 50.62 73 SER A N 1
ATOM 575 C CA . SER A 1 73 ? 22.310 22.381 -20.980 1.00 50.62 73 SER A CA 1
ATOM 576 C C . SER A 1 73 ? 21.404 23.622 -20.941 1.00 50.62 73 SER A C 1
ATOM 578 O O . SER A 1 73 ? 21.324 24.344 -21.929 1.00 50.62 73 SER A O 1
ATOM 580 N N . ILE A 1 74 ? 20.734 23.903 -19.816 1.00 52.62 74 ILE A N 1
ATOM 581 C CA . ILE A 1 74 ? 19.844 25.070 -19.662 1.00 52.62 74 ILE A CA 1
ATOM 582 C C . ILE A 1 74 ? 20.169 25.813 -18.358 1.00 52.62 74 ILE A C 1
ATOM 584 O O . ILE A 1 74 ? 19.316 26.025 -17.503 1.00 52.62 74 ILE A O 1
ATOM 588 N N . ILE A 1 75 ? 21.434 26.195 -18.191 1.00 44.84 75 ILE A N 1
ATOM 589 C CA . ILE A 1 75 ? 21.825 27.281 -17.287 1.00 44.84 75 ILE A CA 1
ATOM 590 C C . ILE A 1 75 ? 22.831 28.131 -18.074 1.00 44.84 75 ILE A C 1
ATOM 592 O O . ILE A 1 75 ? 24.000 27.753 -18.146 1.00 44.84 75 ILE A O 1
ATOM 596 N N . PRO A 1 76 ? 22.405 29.207 -18.762 1.00 43.22 76 PRO A N 1
ATOM 597 C CA . PRO A 1 76 ? 23.357 30.186 -19.262 1.00 43.22 76 PRO A CA 1
ATOM 598 C C . PRO A 1 76 ? 24.008 30.875 -18.057 1.00 43.22 76 PRO A C 1
ATOM 600 O O . PRO A 1 76 ? 23.312 31.264 -17.117 1.00 43.22 76 PRO A O 1
ATOM 603 N N . SER A 1 77 ? 25.340 30.923 -18.090 1.00 42.12 77 SER A N 1
ATOM 604 C CA . SER A 1 77 ? 26.231 31.562 -17.119 1.00 42.12 77 SER A CA 1
ATOM 605 C C . SER A 1 77 ? 25.836 32.990 -16.755 1.00 42.12 77 SER A C 1
ATOM 607 O O . SER A 1 77 ? 25.346 33.711 -17.655 1.00 42.12 77 SER A O 1
#

Secondary structure (DSSP, 8-state):
--HHHHHHHHHHHHHH-SS---B-SS-B--S-GGG--HHHHHHHHTTS-HHHHHHHHHHHHHHHHHHHHHHTTS---

Organism: NCBI:txid1076179

Sequence (77 aa):
MSAPMLEWLKAEYPLHSSNRLDMGKSCIRFKQPGQIPLTLIAALAKKMTPEEYVGVYEGVVTKFNLNEHLTRSIIPS

Foldseek 3Di:
DDPVLVVVCQVCVVVQAVDDFDDDPPDTDDPDPVSPSVVSVVVSVVVDDPVNVVVVVVVVVVVVVVVVVVVVVPDDD